Protein AF-A0A817U5Y3-F1 (afdb_monomer_lite)

Secondary structure (DSSP, 8-state):
-PPPB--SS-EEEEEEE--TTTEEEEEES-B-TTSPBSSPEEEE--TT-EEEE-TT-EEEEEE--SS---EEEEEESHHHHS-SS---------EE-----

pLDDT: mean 81.06, std 21.09, range [30.38, 96.75]

Structure (mmCIF, N/CA/C/O backbone):
data_AF-A0A817U5Y3-F1
#
_entry.id   AF-A0A817U5Y3-F1
#
loop_
_atom_site.group_PDB
_atom_site.id
_atom_site.type_symbol
_atom_site.label_atom_id
_atom_site.label_alt_id
_atom_site.label_comp_id
_atom_site.label_asym_id
_atom_site.label_entity_id
_atom_site.label_seq_id
_atom_site.pdbx_PDB_ins_code
_atom_site.Cartn_x
_atom_site.Cartn_y
_atom_site.Cartn_z
_atom_site.occupancy
_atom_site.B_iso_or_equiv
_atom_site.auth_seq_id
_atom_site.auth_comp_id
_atom_site.auth_asym_id
_atom_site.auth_atom_id
_atom_site.pdbx_PDB_model_num
ATOM 1 N N . MET A 1 1 ? 1.357 12.632 3.891 1.00 65.44 1 MET A N 1
ATOM 2 C CA . MET A 1 1 ? 0.832 11.561 3.019 1.00 65.44 1 MET A CA 1
ATOM 3 C C . MET A 1 1 ? 2.028 10.832 2.412 1.00 65.44 1 MET A C 1
ATOM 5 O O . MET A 1 1 ? 2.966 11.507 2.006 1.00 65.44 1 MET A O 1
ATOM 9 N N . GLN A 1 2 ? 2.053 9.495 2.380 1.00 78.81 2 GLN A N 1
ATOM 10 C CA . GLN A 1 2 ? 3.197 8.752 1.824 1.00 78.81 2 GLN A CA 1
ATOM 11 C C . GLN A 1 2 ? 3.299 8.980 0.306 1.00 78.81 2 GLN A C 1
ATOM 13 O O . GLN A 1 2 ? 2.321 8.784 -0.415 1.00 78.81 2 GLN A O 1
ATOM 18 N N . LYS A 1 3 ? 4.460 9.396 -0.207 1.00 88.06 3 LYS A N 1
ATOM 19 C CA . LYS A 1 3 ? 4.645 9.559 -1.659 1.00 88.06 3 LYS A CA 1
ATOM 20 C C . LYS A 1 3 ? 4.658 8.194 -2.369 1.00 88.06 3 LYS A C 1
ATOM 22 O O . LYS A 1 3 ? 5.080 7.215 -1.749 1.00 88.06 3 LYS A O 1
ATOM 27 N N . PRO A 1 4 ? 4.205 8.110 -3.635 1.00 92.81 4 PRO A N 1
ATOM 28 C CA . PRO A 1 4 ? 4.379 6.909 -4.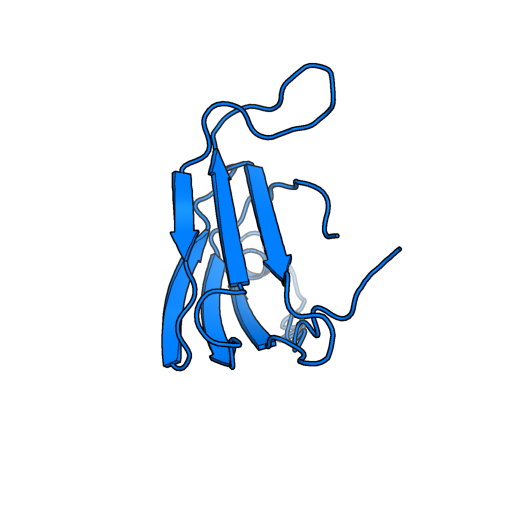442 1.00 92.81 4 PRO A CA 1
ATOM 29 C C . PRO A 1 4 ? 5.835 6.451 -4.478 1.00 92.81 4 PRO A C 1
ATOM 31 O O . PRO A 1 4 ? 6.749 7.258 -4.641 1.00 92.81 4 PRO A O 1
ATOM 34 N N . HIS A 1 5 ? 6.038 5.152 -4.301 1.00 92.12 5 HIS A N 1
ATOM 35 C CA . HIS A 1 5 ? 7.338 4.497 -4.376 1.00 92.12 5 HIS A CA 1
ATOM 36 C C . HIS A 1 5 ? 7.164 3.089 -4.949 1.00 92.12 5 HIS A C 1
ATOM 38 O O . HIS A 1 5 ? 6.043 2.600 -5.069 1.00 92.12 5 HIS A O 1
ATOM 44 N N . ARG A 1 6 ? 8.267 2.462 -5.348 1.00 90.31 6 ARG A N 1
ATOM 45 C CA . ARG A 1 6 ? 8.308 1.076 -5.816 1.00 90.31 6 ARG A CA 1
ATOM 46 C C . ARG A 1 6 ? 9.579 0.416 -5.310 1.00 90.31 6 ARG A C 1
ATOM 48 O O . ARG A 1 6 ? 10.552 1.101 -4.990 1.00 90.31 6 ARG A O 1
ATOM 55 N N . HIS A 1 7 ? 9.573 -0.903 -5.253 1.00 84.62 7 HIS A N 1
ATOM 56 C CA . HIS A 1 7 ? 10.722 -1.687 -4.830 1.00 84.62 7 HIS A CA 1
ATOM 57 C C . HIS A 1 7 ? 10.767 -3.020 -5.571 1.00 84.62 7 HIS A C 1
ATOM 59 O O . HIS A 1 7 ? 9.743 -3.548 -6.007 1.00 84.62 7 HIS A O 1
ATOM 65 N N . ASN A 1 8 ? 11.969 -3.588 -5.653 1.00 83.69 8 ASN A N 1
ATOM 66 C CA . ASN A 1 8 ? 12.246 -4.861 -6.323 1.00 83.69 8 ASN A CA 1
ATOM 67 C C . ASN A 1 8 ? 11.917 -6.075 -5.435 1.00 83.69 8 ASN A C 1
ATOM 69 O O . ASN A 1 8 ? 12.608 -7.087 -5.475 1.00 83.69 8 ASN A O 1
ATOM 73 N N . ALA A 1 9 ? 10.876 -5.946 -4.619 1.00 83.00 9 ALA A N 1
ATOM 74 C CA . ALA A 1 9 ? 10.373 -6.977 -3.730 1.00 83.00 9 ALA A CA 1
ATOM 75 C C . ALA A 1 9 ? 8.848 -7.006 -3.803 1.00 83.00 9 ALA A C 1
ATOM 77 O O . ALA A 1 9 ? 8.215 -5.954 -3.934 1.00 83.00 9 ALA A O 1
ATOM 78 N N . VAL A 1 10 ? 8.267 -8.195 -3.697 1.00 89.06 10 VAL A N 1
ATOM 79 C CA . VAL A 1 10 ? 6.830 -8.359 -3.469 1.00 89.06 10 VAL A CA 1
ATOM 80 C C . VAL A 1 10 ? 6.558 -8.123 -1.986 1.00 89.06 10 VAL A C 1
ATOM 82 O O . VAL A 1 10 ? 7.330 -8.561 -1.131 1.00 89.06 10 VAL A O 1
ATOM 85 N N . ALA A 1 11 ? 5.447 -7.458 -1.669 1.00 89.69 11 ALA A N 1
ATOM 86 C CA . ALA A 1 11 ? 4.966 -7.333 -0.296 1.00 89.69 11 ALA A CA 1
ATOM 87 C C . ALA A 1 11 ? 3.642 -8.075 -0.103 1.00 89.69 11 ALA A C 1
ATOM 89 O O . ALA A 1 11 ? 2.748 -7.980 -0.944 1.00 89.69 11 ALA A O 1
ATOM 90 N N . LEU A 1 12 ? 3.511 -8.784 1.017 1.00 91.12 12 LEU A N 1
ATOM 91 C CA . LEU A 1 12 ? 2.239 -9.178 1.612 1.00 91.12 12 LEU A CA 1
ATOM 92 C C . LEU A 1 12 ? 1.963 -8.238 2.785 1.00 91.12 12 LEU A C 1
ATOM 94 O O . LEU A 1 12 ? 2.663 -8.274 3.796 1.00 91.12 12 LEU A O 1
ATOM 98 N N . ASP A 1 13 ? 0.933 -7.421 2.652 1.00 91.50 13 ASP A N 1
ATOM 99 C CA . ASP A 1 13 ? 0.549 -6.407 3.620 1.00 91.50 13 ASP A CA 1
ATOM 100 C C . ASP A 1 13 ? -0.647 -6.901 4.439 1.00 91.50 13 ASP A C 1
ATOM 102 O O . ASP A 1 13 ? -1.748 -7.089 3.911 1.00 91.50 13 ASP A O 1
ATOM 106 N N . LEU A 1 14 ? -0.442 -7.120 5.740 1.00 93.81 14 LEU A N 1
ATOM 107 C CA . LEU A 1 14 ? -1.507 -7.496 6.672 1.00 93.81 14 LEU A CA 1
ATOM 108 C C . LEU A 1 14 ? -2.104 -6.241 7.308 1.00 93.81 14 LEU A C 1
ATOM 110 O O . LEU A 1 14 ? -1.402 -5.490 7.986 1.00 93.81 14 LEU A O 1
ATOM 114 N N . VAL A 1 15 ? -3.405 -6.017 7.131 1.00 94.94 15 VAL A N 1
ATOM 115 C CA . VAL A 1 15 ? -4.115 -4.872 7.710 1.00 94.94 15 VAL A CA 1
ATOM 116 C C . VAL A 1 15 ? -4.502 -5.191 9.146 1.00 94.94 15 VAL A C 1
ATOM 118 O O . VAL A 1 15 ? -5.558 -5.758 9.407 1.00 94.94 15 VAL A O 1
ATOM 121 N N . ILE A 1 16 ? -3.654 -4.799 10.094 1.00 95.06 16 ILE A N 1
ATOM 122 C CA . ILE A 1 16 ? -3.899 -5.010 11.526 1.00 95.06 16 ILE A CA 1
ATOM 123 C C . ILE A 1 16 ? -5.090 -4.170 11.991 1.00 95.06 16 ILE A C 1
ATOM 125 O O . ILE A 1 16 ? -5.961 -4.650 12.712 1.00 95.06 16 ILE A O 1
ATOM 129 N N . PHE A 1 17 ? -5.153 -2.911 11.560 1.00 94.88 17 PHE A N 1
ATOM 130 C CA . PHE A 1 17 ? -6.277 -2.033 11.860 1.00 94.88 17 PHE A CA 1
ATOM 131 C C . PHE A 1 17 ? -6.412 -0.932 10.811 1.00 94.88 17 PHE A C 1
ATOM 133 O O . PHE A 1 17 ? -5.433 -0.274 10.459 1.00 94.88 17 PHE A O 1
ATOM 140 N N . ALA A 1 18 ? -7.639 -0.696 10.354 1.00 94.75 18 ALA A N 1
ATOM 141 C CA . ALA A 1 18 ? -7.972 0.419 9.480 1.00 94.75 18 ALA A CA 1
ATOM 142 C C . ALA A 1 18 ? -9.315 1.048 9.891 1.00 94.75 18 ALA A C 1
ATOM 144 O O . ALA A 1 18 ? -10.331 0.343 9.939 1.00 94.75 18 ALA A O 1
ATOM 145 N N . PRO A 1 19 ? -9.366 2.371 10.127 1.00 94.19 19 PRO A N 1
ATOM 146 C CA . PRO A 1 19 ? -10.624 3.092 10.256 1.00 94.19 19 PRO A CA 1
ATOM 147 C C . PRO A 1 19 ? -11.520 2.863 9.031 1.00 94.19 19 PRO A C 1
ATOM 149 O O . PRO A 1 19 ? -11.095 2.959 7.874 1.00 94.19 19 PRO A O 1
ATOM 152 N N . LYS A 1 20 ? -12.787 2.523 9.287 1.00 94.31 20 LYS A N 1
ATOM 153 C CA . LYS A 1 20 ? -13.714 2.032 8.261 1.00 94.31 20 LYS A CA 1
ATOM 154 C C . LYS A 1 20 ? -13.888 3.047 7.128 1.00 94.31 20 LYS A C 1
ATOM 156 O O . LYS A 1 20 ? -14.410 4.138 7.343 1.00 94.31 20 LYS A O 1
ATOM 161 N N . GLY A 1 21 ? -13.513 2.645 5.912 1.00 94.25 21 GLY A N 1
ATOM 162 C CA . GLY A 1 21 ? -13.685 3.452 4.700 1.00 94.25 21 GLY A CA 1
ATOM 163 C C . GLY A 1 21 ? -12.750 4.660 4.594 1.00 94.25 21 GLY A C 1
ATOM 164 O O . GLY A 1 21 ? -13.035 5.564 3.815 1.00 94.25 21 GLY A O 1
ATOM 165 N N . LYS A 1 22 ? -11.670 4.707 5.384 1.00 94.50 22 LYS A N 1
ATOM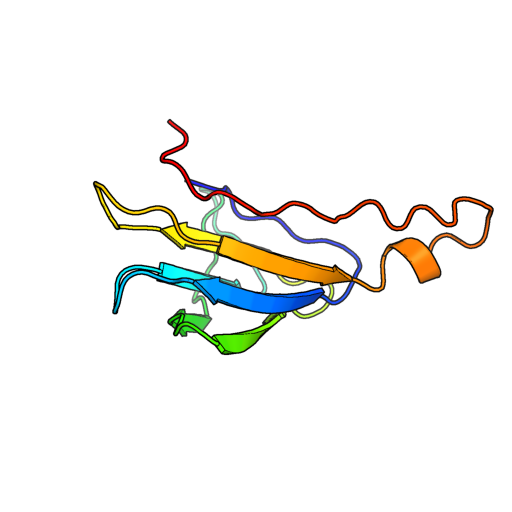 166 C CA . LYS A 1 22 ? -10.721 5.834 5.415 1.00 94.50 22 LYS A CA 1
ATOM 167 C C . LYS A 1 22 ? -9.325 5.489 4.917 1.00 94.50 22 LYS A C 1
ATOM 169 O O . LYS A 1 22 ? -8.536 6.399 4.674 1.00 94.50 22 LYS A O 1
ATOM 174 N N . CYS A 1 23 ? -9.007 4.205 4.783 1.00 95.12 23 CYS A N 1
ATOM 175 C CA . CYS A 1 23 ? -7.674 3.769 4.396 1.00 95.12 23 CYS A CA 1
ATOM 176 C C . CYS A 1 23 ? -7.710 2.949 3.121 1.00 95.12 23 CYS A C 1
ATOM 178 O O . CYS A 1 23 ? -8.616 2.140 2.916 1.00 95.12 23 CYS A O 1
ATOM 180 N N . TYR A 1 24 ? -6.720 3.173 2.268 1.00 95.88 24 TYR A N 1
ATOM 181 C CA . TYR A 1 24 ? -6.590 2.474 1.001 1.00 95.88 24 TYR A CA 1
ATOM 182 C C . TYR A 1 24 ? -5.151 2.511 0.499 1.00 95.88 24 TYR A C 1
ATOM 184 O O . TYR A 1 24 ? -4.318 3.300 0.953 1.00 95.88 24 TYR A O 1
ATOM 192 N N . THR A 1 25 ? -4.862 1.650 -0.468 1.00 95.50 25 THR A N 1
ATOM 193 C CA . THR A 1 25 ? -3.629 1.674 -1.255 1.00 95.50 25 THR A CA 1
ATOM 194 C C . THR A 1 25 ? -3.964 1.929 -2.713 1.00 95.50 25 THR A C 1
ATOM 196 O O . THR A 1 25 ? -4.912 1.359 -3.249 1.00 95.50 25 THR A O 1
ATOM 199 N N . LEU A 1 26 ? -3.198 2.815 -3.341 1.00 95.94 26 LEU A N 1
ATOM 200 C CA . LEU A 1 26 ? -3.212 3.015 -4.786 1.00 95.94 26 LEU A CA 1
ATOM 201 C C . LEU A 1 26 ? -2.007 2.298 -5.373 1.00 95.94 26 LEU A C 1
ATOM 203 O O . LEU A 1 26 ? -0.910 2.479 -4.845 1.00 95.94 26 LEU A O 1
ATOM 207 N N . ILE A 1 27 ? -2.214 1.527 -6.437 1.00 95.94 27 ILE A N 1
ATOM 208 C CA . ILE A 1 27 ? -1.160 0.799 -7.148 1.00 95.94 27 ILE A CA 1
ATOM 209 C C . ILE A 1 27 ? -1.300 1.055 -8.653 1.00 95.94 27 ILE A C 1
ATOM 211 O O . ILE A 1 27 ? -2.415 1.051 -9.172 1.00 95.94 27 ILE A O 1
ATOM 215 N N . GLY A 1 28 ? -0.193 1.262 -9.361 1.00 96.19 28 GLY A N 1
ATOM 216 C CA . GLY A 1 28 ? -0.177 1.405 -10.817 1.00 96.19 28 GLY A CA 1
ATOM 217 C C . GLY A 1 28 ? 1.213 1.211 -11.417 1.00 96.19 28 GLY A C 1
ATOM 218 O O . GLY A 1 28 ? 2.195 1.020 -10.699 1.00 96.19 28 GLY A O 1
ATOM 219 N N . GLU A 1 29 ? 1.275 1.235 -12.745 1.00 95.69 29 GLU A N 1
ATOM 220 C CA . GLU A 1 29 ? 2.497 0.952 -13.512 1.00 95.69 29 GLU A CA 1
ATOM 221 C C . GLU A 1 29 ? 3.369 2.197 -13.712 1.00 95.69 29 GLU A C 1
ATOM 223 O O . GLU A 1 29 ? 4.593 2.110 -13.641 1.00 95.69 29 GLU A O 1
ATOM 228 N N . ASP A 1 30 ? 2.749 3.372 -13.852 1.00 96.19 30 ASP A N 1
ATOM 229 C CA . ASP A 1 30 ? 3.429 4.614 -14.223 1.00 96.19 30 ASP A CA 1
ATOM 230 C C . ASP A 1 30 ? 3.056 5.794 -13.319 1.00 96.19 30 ASP A C 1
ATOM 232 O O . ASP A 1 30 ? 1.996 5.820 -12.685 1.00 96.19 30 ASP A O 1
ATOM 236 N N . LEU A 1 31 ? 3.929 6.806 -13.299 1.00 96.50 31 LEU A N 1
ATOM 237 C CA . LEU A 1 31 ? 3.648 8.118 -12.716 1.00 96.50 31 LEU A CA 1
ATOM 238 C C . LEU A 1 31 ? 3.436 9.162 -13.820 1.00 96.50 31 LEU A C 1
ATOM 240 O O . LEU A 1 31 ? 3.973 9.041 -14.920 1.00 96.50 31 LEU A O 1
ATOM 244 N N . ASP A 1 32 ? 2.649 10.195 -13.541 1.00 95.75 32 ASP A N 1
ATOM 245 C CA . ASP A 1 32 ? 2.556 11.393 -14.376 1.00 95.75 32 ASP A CA 1
ATOM 246 C C . ASP A 1 32 ? 3.721 12.368 -14.122 1.00 95.75 32 ASP A C 1
ATOM 248 O O . ASP A 1 32 ? 4.606 12.130 -13.296 1.00 95.75 32 ASP A O 1
ATOM 252 N N . GLU A 1 33 ? 3.713 13.496 -14.834 1.00 96.12 33 GLU A N 1
ATOM 253 C CA . GLU A 1 33 ? 4.715 14.564 -14.697 1.00 96.12 33 GLU A CA 1
ATOM 254 C C . GLU A 1 33 ? 4.789 15.179 -13.287 1.00 96.12 33 GLU A C 1
ATOM 256 O O . GLU A 1 33 ? 5.802 15.777 -12.925 1.00 96.12 33 GLU A O 1
ATOM 261 N N . ASN A 1 34 ? 3.748 14.994 -12.471 1.00 94.19 34 ASN A N 1
ATOM 262 C CA . ASN A 1 34 ? 3.654 15.489 -11.101 1.00 94.19 34 ASN A CA 1
ATOM 263 C C . ASN A 1 34 ? 4.017 14.417 -10.057 1.00 94.19 34 ASN A C 1
ATOM 265 O O . ASN A 1 34 ? 3.971 14.685 -8.853 1.00 94.19 34 ASN A O 1
ATOM 269 N N . GLY A 1 35 ? 4.386 13.206 -10.487 1.00 92.62 35 GLY A N 1
ATOM 270 C CA . GLY A 1 35 ? 4.705 12.088 -9.601 1.00 92.62 35 GLY A CA 1
ATOM 271 C C . GLY A 1 35 ? 3.475 11.404 -8.994 1.00 92.62 35 GLY A C 1
ATOM 272 O O . GLY A 1 35 ? 3.585 10.782 -7.934 1.00 92.62 35 GLY A O 1
ATOM 273 N N . ILE A 1 36 ? 2.304 11.529 -9.624 1.00 94.56 36 ILE A N 1
ATOM 274 C CA . ILE A 1 36 ? 1.055 10.867 -9.229 1.00 94.56 36 ILE A CA 1
ATOM 275 C C . ILE A 1 36 ? 0.890 9.583 -10.045 1.00 94.56 36 ILE A C 1
ATOM 277 O O . ILE A 1 36 ? 1.166 9.563 -11.238 1.00 94.56 36 ILE A O 1
ATOM 281 N N . ILE A 1 37 ? 0.427 8.504 -9.408 1.00 96.56 37 ILE A N 1
ATOM 282 C CA . ILE A 1 37 ? 0.190 7.222 -10.086 1.00 96.56 37 ILE A CA 1
ATOM 283 C C . ILE A 1 37 ? -0.901 7.398 -11.149 1.00 96.56 37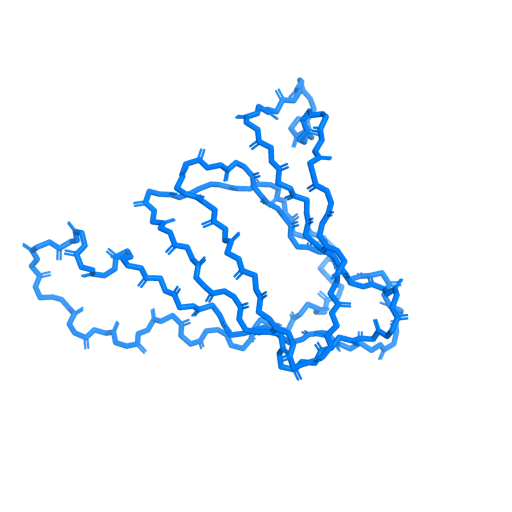 ILE A C 1
ATOM 285 O O . ILE A 1 37 ? -2.011 7.824 -10.824 1.00 96.56 37 ILE A O 1
ATOM 289 N N . GLN A 1 38 ? -0.596 7.053 -12.401 1.00 96.75 38 GLN A N 1
ATOM 290 C CA . GLN A 1 38 ? -1.551 7.111 -13.507 1.00 96.75 38 GLN A CA 1
ATOM 291 C C . GLN A 1 38 ? -2.537 5.943 -13.433 1.00 96.75 38 GLN A C 1
ATOM 293 O O . GLN A 1 38 ? -2.134 4.800 -13.234 1.00 96.75 38 GLN A O 1
ATOM 298 N N . SER A 1 39 ? -3.830 6.236 -13.614 1.00 95.56 39 SER A N 1
ATOM 299 C CA . SER A 1 39 ? -4.925 5.247 -13.638 1.00 95.56 39 SER A CA 1
ATOM 300 C C . SER A 1 39 ? -4.810 4.155 -12.553 1.00 95.56 39 SER A C 1
ATOM 302 O O . SER A 1 39 ? -4.811 2.966 -12.878 1.00 95.56 39 SER A O 1
ATOM 304 N N . PRO A 1 40 ? -4.678 4.526 -11.264 1.00 96.31 40 PRO A N 1
ATOM 305 C CA . PRO A 1 40 ? -4.342 3.567 -10.225 1.00 96.31 40 PRO A CA 1
ATOM 306 C C . PRO A 1 40 ? -5.498 2.606 -9.945 1.00 96.31 40 PRO A C 1
ATOM 308 O O . PRO A 1 40 ? -6.665 3.002 -9.877 1.00 96.31 40 PRO A O 1
ATOM 311 N N . ILE A 1 41 ? -5.155 1.355 -9.653 1.00 95.62 41 ILE A N 1
ATOM 312 C CA . ILE A 1 41 ? -6.058 0.418 -8.992 1.00 95.62 41 ILE A CA 1
ATOM 313 C C . ILE A 1 41 ? -6.099 0.783 -7.508 1.00 95.62 41 ILE A C 1
ATOM 315 O O . ILE A 1 41 ? -5.062 0.916 -6.851 1.00 95.62 41 ILE A O 1
ATOM 319 N N . ARG A 1 42 ? -7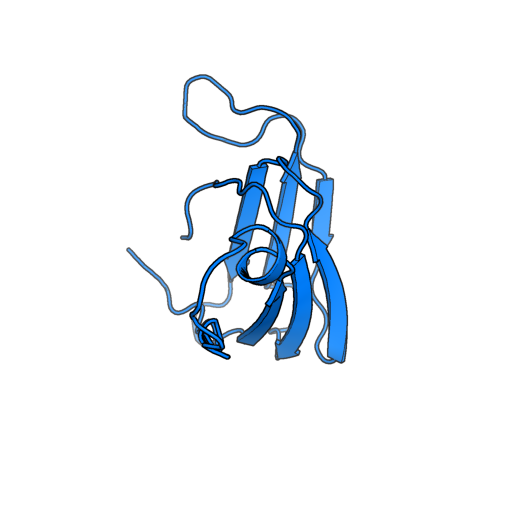.311 0.955 -6.977 1.00 95.38 42 ARG A N 1
ATOM 320 C CA . ARG A 1 42 ? -7.552 1.273 -5.568 1.00 95.38 42 ARG A CA 1
ATOM 321 C C . ARG A 1 42 ? -7.939 0.019 -4.792 1.00 95.38 42 ARG A C 1
ATOM 323 O O . ARG A 1 42 ? -8.893 -0.664 -5.150 1.00 95.38 42 ARG A O 1
ATOM 330 N N . PHE A 1 43 ? -7.245 -0.212 -3.684 1.00 94.75 43 PHE A N 1
ATOM 331 C CA . PHE A 1 43 ? -7.530 -1.275 -2.727 1.00 94.75 43 PHE A CA 1
ATOM 332 C C . PHE A 1 43 ? -7.936 -0.665 -1.393 1.00 94.75 43 PHE A C 1
ATOM 334 O O . PHE A 1 43 ? -7.088 -0.178 -0.643 1.00 94.75 43 PHE A O 1
ATOM 341 N N . ASP A 1 44 ? -9.235 -0.669 -1.105 1.00 96.12 44 ASP A N 1
ATOM 342 C CA . ASP A 1 44 ? -9.751 -0.211 0.182 1.00 96.12 44 ASP A CA 1
ATOM 343 C C . ASP A 1 44 ? -9.414 -1.208 1.289 1.00 96.12 44 ASP A C 1
ATOM 345 O O . ASP A 1 44 ? -9.569 -2.423 1.147 1.00 96.12 44 ASP A O 1
ATOM 349 N N . TRP A 1 45 ? -8.949 -0.679 2.415 1.00 95.38 45 TRP A N 1
ATOM 350 C CA . TRP A 1 45 ? -8.546 -1.488 3.550 1.00 95.38 45 TRP A CA 1
ATOM 351 C C . TRP A 1 45 ? -9.740 -1.868 4.417 1.00 95.38 45 TRP A C 1
ATOM 353 O O . TRP A 1 45 ? -10.681 -1.098 4.631 1.00 95.38 45 TRP A O 1
ATOM 363 N N . LYS A 1 46 ? -9.640 -3.059 4.997 1.00 96.25 46 LYS A N 1
ATOM 364 C CA . LYS A 1 46 ? -10.491 -3.538 6.079 1.00 96.25 46 LYS A CA 1
ATOM 365 C C . LYS A 1 46 ? -9.578 -4.156 7.130 1.00 96.25 46 LYS A C 1
ATOM 367 O O . LYS A 1 46 ? -8.657 -4.876 6.758 1.00 96.25 46 LYS A O 1
ATOM 372 N N . SER A 1 47 ? -9.831 -3.893 8.411 1.00 96.38 47 SER A N 1
ATOM 373 C CA . SER A 1 47 ? -9.129 -4.601 9.486 1.00 96.38 47 SER A CA 1
ATOM 374 C C . SER A 1 47 ? -9.222 -6.114 9.282 1.00 96.38 47 SER A C 1
ATOM 376 O O . SER A 1 47 ? -10.248 -6.620 8.812 1.00 96.38 47 SER A O 1
ATOM 378 N N . ASP A 1 48 ? -8.132 -6.801 9.604 1.00 95.62 48 ASP A N 1
ATOM 379 C CA . ASP A 1 48 ? -7.928 -8.242 9.444 1.00 95.62 48 ASP A CA 1
ATOM 380 C C . ASP A 1 48 ? -7.902 -8.733 7.983 1.00 95.62 48 ASP A C 1
ATOM 382 O O . ASP A 1 48 ? -7.950 -9.937 7.726 1.00 95.62 48 ASP A O 1
ATOM 386 N N . ALA A 1 49 ? -7.829 -7.825 7.004 1.00 95.38 49 ALA A N 1
ATOM 387 C CA . ALA A 1 49 ? -7.602 -8.181 5.606 1.00 95.38 49 ALA A CA 1
ATOM 388 C C . ALA A 1 49 ? -6.105 -8.301 5.287 1.00 95.38 49 ALA A C 1
ATOM 390 O O . ALA A 1 49 ? -5.241 -7.862 6.045 1.00 95.38 49 ALA A O 1
ATOM 391 N N . ALA A 1 50 ? -5.809 -8.855 4.117 1.00 93.94 50 ALA A N 1
ATOM 392 C CA . ALA A 1 50 ? -4.478 -8.838 3.536 1.00 93.94 50 ALA A CA 1
ATOM 393 C C . ALA A 1 50 ? -4.562 -8.418 2.069 1.00 93.94 50 ALA A C 1
ATOM 395 O O . ALA A 1 50 ? -5.544 -8.724 1.386 1.00 93.94 50 ALA A O 1
ATOM 396 N N . PHE A 1 51 ? -3.532 -7.738 1.585 1.00 92.75 51 PHE A N 1
ATOM 397 C CA . PHE A 1 51 ? -3.344 -7.463 0.165 1.00 92.75 51 PHE A CA 1
ATOM 398 C C . PHE A 1 51 ? -1.878 -7.650 -0.205 1.00 92.75 51 PHE A C 1
ATOM 400 O O . PHE A 1 51 ? -1.016 -7.769 0.662 1.00 92.75 51 PHE A O 1
ATOM 407 N N . THR A 1 52 ? -1.600 -7.718 -1.500 1.00 92.44 52 THR A N 1
ATOM 408 C CA . THR A 1 52 ? -0.230 -7.806 -1.996 1.00 92.44 52 THR A CA 1
ATOM 409 C C . THR A 1 52 ? 0.117 -6.564 -2.781 1.00 92.44 52 THR A C 1
ATOM 411 O O . THR A 1 52 ? -0.673 -6.131 -3.623 1.00 92.44 52 THR A O 1
ATOM 414 N N . THR A 1 53 ? 1.322 -6.061 -2.571 1.00 90.75 53 THR A N 1
ATOM 415 C CA . THR A 1 53 ? 1.929 -5.057 -3.434 1.00 90.75 53 THR A CA 1
ATOM 416 C C . THR A 1 53 ? 2.843 -5.778 -4.429 1.00 90.75 53 THR A C 1
ATOM 418 O O . THR A 1 53 ? 3.835 -6.383 -4.003 1.00 90.75 53 THR A O 1
ATOM 421 N N . PRO A 1 54 ? 2.505 -5.794 -5.734 1.00 90.12 54 PRO A N 1
ATOM 422 C CA . PRO A 1 54 ? 3.289 -6.520 -6.725 1.00 90.12 54 PRO A CA 1
ATOM 423 C C . PRO A 1 54 ? 4.684 -5.923 -6.930 1.00 90.12 54 PRO A C 1
ATOM 425 O O . PRO A 1 54 ? 4.932 -4.749 -6.652 1.00 90.12 54 PRO A O 1
ATOM 428 N N . LEU A 1 55 ? 5.580 -6.756 -7.461 1.00 89.12 55 LEU A N 1
ATOM 429 C CA . LEU A 1 55 ? 6.946 -6.380 -7.805 1.00 89.12 55 LEU A CA 1
ATOM 430 C C . LEU A 1 55 ? 6.971 -5.188 -8.775 1.00 89.12 55 LEU A C 1
ATOM 432 O O . LEU A 1 55 ? 6.232 -5.185 -9.756 1.00 89.12 55 LEU A O 1
ATOM 436 N N . ASP A 1 56 ? 7.856 -4.223 -8.514 1.00 89.56 56 ASP A N 1
ATOM 437 C CA . ASP A 1 56 ? 8.148 -3.068 -9.383 1.00 89.56 56 ASP A CA 1
ATOM 438 C C . ASP A 1 56 ? 6.940 -2.174 -9.737 1.00 89.56 56 ASP A C 1
ATOM 440 O O . ASP A 1 56 ? 7.014 -1.329 -10.625 1.00 89.56 56 ASP A O 1
ATOM 444 N N . MET A 1 57 ? 5.831 -2.287 -9.002 1.00 94.12 57 MET A N 1
ATOM 445 C CA . MET A 1 57 ? 4.681 -1.400 -9.170 1.00 94.12 57 MET A CA 1
ATOM 446 C C . MET A 1 57 ? 4.758 -0.189 -8.241 1.00 94.12 57 MET A C 1
ATOM 448 O O . MET A 1 57 ? 5.070 -0.304 -7.048 1.00 94.12 57 MET A O 1
ATOM 452 N N . TRP A 1 58 ? 4.421 0.986 -8.776 1.00 96.06 58 TRP A N 1
ATOM 453 C CA . TRP A 1 58 ? 4.262 2.187 -7.965 1.00 96.06 58 TRP A CA 1
ATOM 454 C C . TRP A 1 58 ? 3.078 2.019 -7.038 1.00 96.06 58 TRP A C 1
ATOM 456 O O . TRP A 1 58 ? 1.974 1.698 -7.475 1.00 96.06 58 TRP A O 1
ATOM 466 N N . HIS A 1 59 ? 3.289 2.294 -5.760 1.00 95.06 59 HIS A N 1
ATOM 467 C CA . HIS A 1 59 ? 2.236 2.217 -4.772 1.00 95.06 59 HIS A CA 1
ATOM 468 C C . HIS A 1 59 ? 2.375 3.287 -3.699 1.00 95.06 59 HIS A C 1
ATOM 470 O O . HIS A 1 59 ? 3.447 3.842 -3.435 1.00 95.06 59 HIS A O 1
ATOM 476 N N . SER A 1 60 ? 1.242 3.607 -3.083 1.00 93.62 60 SER A N 1
ATOM 477 C CA . SER A 1 60 ? 1.199 4.497 -1.932 1.00 93.62 60 SER A CA 1
ATOM 478 C C . SER A 1 60 ? 0.017 4.183 -1.026 1.00 93.62 60 SER A C 1
ATOM 480 O O . SER A 1 60 ? -1.094 3.936 -1.501 1.00 93.62 60 SER A O 1
ATOM 482 N N . HIS A 1 61 ? 0.251 4.238 0.281 1.00 93.19 61 HIS A N 1
ATOM 483 C CA . HIS A 1 61 ? -0.771 4.026 1.296 1.00 93.19 61 HIS A CA 1
ATOM 484 C C . HIS A 1 61 ? -1.366 5.363 1.744 1.00 93.19 61 HIS A C 1
ATOM 486 O O . HIS A 1 61 ? -0.708 6.416 1.755 1.00 93.19 61 HIS A O 1
ATOM 492 N N . ARG A 1 62 ? -2.653 5.340 2.079 1.00 92.31 62 ARG A N 1
ATOM 493 C CA . ARG A 1 62 ? -3.446 6.519 2.420 1.00 92.31 62 ARG A CA 1
ATOM 494 C C . ARG A 1 62 ? -4.240 6.250 3.687 1.00 92.31 62 ARG A C 1
ATOM 496 O O . ARG A 1 62 ? -4.878 5.209 3.803 1.00 92.31 62 ARG A O 1
ATOM 503 N N . ASN A 1 63 ? -4.204 7.210 4.606 1.00 93.19 63 ASN A N 1
ATOM 504 C CA . ASN A 1 63 ? -5.103 7.300 5.747 1.00 93.19 63 ASN A CA 1
ATOM 505 C C . ASN A 1 63 ? -5.741 8.692 5.714 1.00 93.19 63 ASN A C 1
ATOM 507 O O . ASN A 1 63 ? -5.043 9.690 5.876 1.00 93.19 63 ASN A O 1
ATOM 511 N N . GLU A 1 64 ? -7.041 8.740 5.440 1.00 93.75 64 GLU A N 1
ATOM 512 C CA . GLU A 1 64 ? -7.857 9.959 5.425 1.00 93.75 64 GLU A CA 1
ATOM 513 C C . GLU A 1 64 ? -8.649 10.140 6.731 1.00 93.75 64 GLU A C 1
ATOM 515 O O . GLU A 1 64 ? -9.578 10.949 6.792 1.00 93.75 64 GLU A O 1
ATOM 520 N N . SER A 1 65 ? -8.351 9.356 7.774 1.00 90.50 65 SER A N 1
ATOM 521 C CA . SER A 1 65 ? -8.874 9.625 9.111 1.00 90.50 65 SER A CA 1
ATOM 522 C C . SER A 1 65 ? -8.137 10.807 9.740 1.00 90.50 65 SER A C 1
ATOM 524 O O . SER A 1 65 ? -6.921 10.930 9.619 1.00 90.50 65 SER A O 1
ATOM 526 N N . GLU A 1 66 ? -8.883 11.673 10.425 1.00 88.19 66 GLU A N 1
ATOM 527 C CA . GLU A 1 66 ? -8.329 12.840 11.122 1.00 88.19 66 GLU A CA 1
ATOM 528 C C . GLU A 1 66 ? -7.759 12.475 12.498 1.00 88.19 66 GLU A C 1
ATOM 530 O O . GLU A 1 66 ? -6.764 13.053 12.928 1.00 88.19 66 GLU A O 1
ATOM 535 N N . ASN A 1 67 ? -8.392 11.517 13.184 1.00 88.88 67 ASN A N 1
ATOM 536 C CA . ASN A 1 67 ? -8.129 11.228 14.597 1.00 88.88 67 ASN A CA 1
ATOM 537 C C . ASN A 1 67 ? -7.662 9.795 14.857 1.00 88.88 67 ASN A C 1
ATOM 539 O O . ASN A 1 67 ? -7.227 9.499 15.969 1.00 88.88 67 ASN A O 1
ATOM 543 N N . ASP A 1 68 ? -7.753 8.915 13.859 1.00 90.25 68 ASP A N 1
ATOM 544 C CA . ASP A 1 68 ? -7.440 7.501 14.028 1.00 90.25 68 ASP A CA 1
ATOM 545 C C . ASP A 1 68 ? -6.245 7.091 13.173 1.00 90.25 68 ASP A C 1
ATOM 547 O O . ASP A 1 68 ? -6.189 7.339 11.964 1.00 90.25 68 ASP A O 1
ATOM 551 N N . ASP A 1 69 ? -5.319 6.379 13.801 1.00 90.94 69 ASP A N 1
ATOM 552 C CA . ASP A 1 69 ? -4.193 5.772 13.110 1.00 90.94 69 ASP A CA 1
ATOM 553 C C . ASP A 1 69 ? -4.629 4.489 12.392 1.00 90.94 69 ASP A C 1
ATOM 555 O O . ASP A 1 69 ? -5.530 3.775 12.834 1.00 90.94 69 ASP A O 1
ATOM 559 N N . ALA A 1 70 ? -3.942 4.167 11.300 1.00 90.75 70 ALA A N 1
ATOM 560 C CA . ALA A 1 70 ? -4.029 2.871 10.640 1.00 90.75 70 ALA A CA 1
ATOM 561 C C . ALA A 1 70 ? -2.712 2.116 10.816 1.00 90.75 70 ALA A C 1
ATOM 563 O O . ALA A 1 70 ? -1.651 2.739 10.906 1.00 90.75 70 ALA A O 1
ATOM 564 N N . TRP A 1 71 ? -2.796 0.788 10.843 1.00 90.81 71 TRP A N 1
ATOM 565 C CA . TRP A 1 71 ? -1.671 -0.099 11.107 1.00 90.81 71 TRP A CA 1
ATOM 566 C C . TRP A 1 71 ? -1.654 -1.250 10.106 1.00 90.81 71 TRP A C 1
ATOM 568 O O . TRP A 1 71 ? -2.615 -2.020 10.016 1.00 90.81 71 TRP A O 1
ATOM 578 N N . ILE A 1 72 ? -0.535 -1.389 9.398 1.00 90.12 72 ILE A N 1
ATOM 579 C CA . ILE A 1 72 ? -0.239 -2.542 8.544 1.00 90.12 72 ILE A CA 1
ATOM 580 C C . ILE A 1 72 ? 1.072 -3.196 8.974 1.00 90.12 72 ILE A C 1
ATOM 582 O O . ILE A 1 72 ? 1.964 -2.523 9.497 1.00 90.12 72 ILE A O 1
ATOM 586 N N . LEU A 1 73 ? 1.171 -4.504 8.750 1.00 89.62 73 LEU A N 1
ATOM 587 C CA . LEU A 1 73 ? 2.397 -5.280 8.882 1.00 89.62 73 LEU A CA 1
ATOM 588 C C . LEU A 1 73 ? 2.816 -5.776 7.487 1.00 89.62 73 LEU A C 1
ATOM 590 O O . LEU A 1 73 ? 2.228 -6.748 7.003 1.00 89.62 73 LEU A O 1
ATOM 594 N N . PRO A 1 74 ? 3.794 -5.120 6.841 1.00 87.94 74 PRO A N 1
ATOM 595 C CA . PRO A 1 74 ? 4.343 -5.581 5.574 1.00 87.94 74 PRO A CA 1
ATOM 596 C C . PRO A 1 74 ? 5.312 -6.750 5.797 1.00 87.94 74 PRO A C 1
ATOM 598 O O . PRO A 1 74 ? 6.172 -6.712 6.677 1.00 87.94 74 PRO A O 1
ATOM 601 N N . ILE A 1 75 ? 5.203 -7.783 4.966 1.00 87.25 75 ILE A N 1
ATOM 602 C CA . ILE A 1 75 ? 6.153 -8.897 4.880 1.00 87.25 75 ILE A CA 1
ATOM 603 C C . ILE A 1 75 ? 6.680 -8.939 3.447 1.00 87.25 75 ILE A C 1
ATOM 605 O O . ILE A 1 75 ? 5.892 -9.046 2.510 1.00 87.25 75 ILE A O 1
ATOM 609 N N . GLN A 1 76 ? 7.999 -8.851 3.269 1.00 84.06 76 GLN A N 1
ATOM 610 C CA . GLN A 1 76 ? 8.630 -8.716 1.951 1.00 84.06 76 GLN A CA 1
ATOM 611 C C . GLN A 1 76 ? 9.744 -9.740 1.730 1.00 84.06 76 GLN A C 1
ATOM 613 O O . GLN A 1 76 ? 10.452 -10.121 2.662 1.00 84.06 76 GLN A O 1
ATOM 618 N N . ASP A 1 77 ? 9.946 -10.131 0.473 1.00 82.56 77 ASP A N 1
ATOM 619 C CA . ASP A 1 77 ? 11.038 -11.010 0.033 1.00 82.56 77 ASP A CA 1
ATOM 620 C C . ASP A 1 77 ? 12.345 -10.258 -0.278 1.00 82.56 77 ASP A C 1
ATOM 622 O O . ASP A 1 77 ? 13.346 -10.875 -0.647 1.00 82.56 77 ASP A O 1
ATOM 626 N N . ALA A 1 78 ? 12.382 -8.941 -0.047 1.00 74.56 78 ALA A N 1
ATOM 627 C CA . ALA A 1 78 ? 13.560 -8.093 -0.245 1.00 74.56 78 ALA A CA 1
ATOM 628 C C . ALA A 1 78 ? 14.824 -8.681 0.412 1.00 74.56 78 ALA A C 1
ATOM 630 O O . ALA A 1 78 ? 15.896 -8.697 -0.194 1.00 74.56 78 ALA A O 1
ATOM 631 N N . GLY A 1 79 ? 14.686 -9.230 1.624 1.00 65.00 79 GLY A N 1
ATOM 632 C CA . GLY A 1 79 ? 15.790 -9.847 2.364 1.00 65.00 79 GLY A CA 1
ATOM 633 C C . GLY A 1 79 ? 16.295 -11.176 1.784 1.00 65.00 79 GLY A C 1
ATOM 634 O O . GLY A 1 79 ? 17.417 -11.565 2.083 1.00 65.00 79 GLY A O 1
ATOM 635 N N . LEU A 1 80 ? 15.511 -11.862 0.942 1.00 66.00 80 LEU A N 1
ATOM 636 C CA . LEU A 1 80 ? 15.937 -13.083 0.240 1.00 66.00 80 LEU A CA 1
ATOM 637 C C . LEU A 1 80 ? 16.733 -12.769 -1.033 1.00 66.00 80 LEU A C 1
ATOM 639 O O . LEU A 1 80 ? 17.617 -13.534 -1.414 1.00 66.00 80 LEU A O 1
ATOM 643 N N . SER A 1 81 ? 16.424 -11.642 -1.682 1.00 59.25 81 SER A N 1
ATOM 644 C CA . SER A 1 81 ? 17.080 -11.193 -2.919 1.00 59.25 81 SER A CA 1
ATOM 645 C C . SER A 1 81 ? 18.519 -10.694 -2.704 1.00 59.25 81 SER A C 1
ATOM 647 O O . SER A 1 81 ? 19.341 -10.726 -3.620 1.00 59.25 81 SER A O 1
ATOM 649 N N . LEU A 1 82 ? 18.848 -10.287 -1.474 1.00 56.22 82 LEU A N 1
ATOM 650 C CA . LEU A 1 82 ? 20.186 -9.889 -1.045 1.00 56.22 82 LEU A CA 1
ATOM 651 C C . LEU A 1 82 ? 20.929 -11.125 -0.522 1.00 56.22 82 LEU A C 1
ATOM 653 O O . LEU A 1 82 ? 20.902 -11.440 0.666 1.00 56.22 82 LEU A O 1
ATOM 657 N N . HIS A 1 83 ? 21.573 -11.856 -1.428 1.00 51.44 83 HIS A N 1
ATOM 658 C CA . HIS A 1 83 ? 22.374 -13.041 -1.121 1.00 51.44 83 HIS A CA 1
ATOM 659 C C . HIS A 1 83 ? 23.680 -12.665 -0.390 1.00 51.44 83 HIS A C 1
ATOM 661 O O . HIS A 1 83 ? 24.743 -12.817 -0.964 1.00 51.44 83 HIS A O 1
ATOM 667 N N . GLU A 1 84 ? 23.622 -12.117 0.830 1.00 44.09 84 GLU A N 1
ATOM 668 C CA . GLU A 1 84 ? 24.706 -12.137 1.829 1.00 44.09 84 GLU A CA 1
ATOM 669 C C .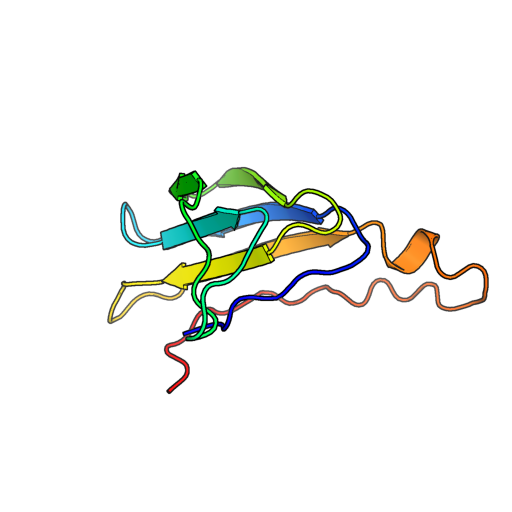 GLU A 1 84 ? 24.251 -11.507 3.160 1.00 44.09 84 GLU A C 1
ATOM 671 O O . GLU A 1 84 ? 23.763 -10.382 3.213 1.00 44.09 84 GLU A O 1
ATOM 676 N N . LEU A 1 85 ? 24.398 -12.287 4.237 1.00 45.47 85 LEU A N 1
ATOM 677 C CA . LEU A 1 85 ? 24.219 -11.961 5.657 1.00 45.47 85 LEU A CA 1
ATOM 678 C C . LEU A 1 85 ? 23.672 -10.560 6.011 1.00 45.47 85 LEU A C 1
ATOM 680 O O . LEU A 1 85 ? 24.394 -9.646 6.406 1.00 45.47 85 LEU A O 1
ATOM 684 N N . LYS A 1 86 ? 22.348 -10.496 6.119 1.00 38.00 86 LYS A N 1
ATOM 685 C CA . LYS A 1 86 ? 21.695 -10.038 7.346 1.00 38.00 86 LYS A CA 1
ATOM 686 C C . LYS A 1 86 ? 20.355 -10.747 7.449 1.00 38.00 86 LYS A C 1
ATOM 688 O O . LYS A 1 86 ? 19.375 -10.366 6.825 1.00 38.00 86 LYS A O 1
ATOM 693 N N . PHE A 1 87 ? 20.332 -11.782 8.284 1.00 36.28 87 PHE A N 1
ATOM 694 C CA . PHE A 1 87 ? 19.130 -12.314 8.925 1.00 36.28 87 PHE A CA 1
ATOM 695 C C . PHE A 1 87 ? 18.560 -11.228 9.859 1.00 36.28 87 PHE A C 1
ATOM 697 O O . PHE A 1 87 ? 18.475 -11.389 11.071 1.00 36.28 87 PHE A O 1
ATOM 704 N N . LEU A 1 88 ? 18.255 -10.059 9.302 1.00 35.50 88 LEU A N 1
ATOM 705 C CA . LEU A 1 88 ? 17.478 -9.045 9.963 1.00 35.50 88 LEU A CA 1
ATOM 706 C C . LEU A 1 88 ? 16.060 -9.268 9.485 1.00 35.50 88 LEU A C 1
ATOM 708 O O . LEU A 1 88 ? 15.645 -8.868 8.403 1.00 35.50 88 LEU A O 1
ATOM 712 N N . PHE A 1 89 ? 15.324 -9.905 10.377 1.00 35.97 89 PHE A N 1
ATOM 713 C CA . PHE A 1 89 ? 13.908 -9.701 10.621 1.00 35.97 89 PHE A CA 1
ATOM 714 C C . PHE A 1 89 ? 13.627 -8.197 10.914 1.00 35.97 89 PHE A C 1
ATOM 716 O O . PHE A 1 89 ? 12.963 -7.858 11.884 1.00 35.97 89 PHE A O 1
ATOM 723 N N . GLU A 1 90 ? 14.187 -7.268 10.129 1.00 31.02 90 GLU A N 1
ATOM 724 C CA . GLU A 1 90 ? 14.012 -5.817 10.226 1.00 31.02 90 GLU A CA 1
ATOM 725 C C . GLU A 1 90 ? 13.320 -5.320 8.965 1.00 31.02 90 GLU A C 1
ATOM 727 O O . GLU A 1 90 ? 13.923 -4.685 8.116 1.00 31.02 90 GLU A O 1
ATOM 732 N N . PHE A 1 91 ? 12.030 -5.603 8.857 1.00 35.78 91 PHE A N 1
ATOM 733 C CA . PHE A 1 91 ? 11.072 -4.613 8.363 1.00 35.78 91 PHE A CA 1
ATOM 734 C C . PHE A 1 91 ? 9.761 -4.760 9.155 1.00 35.78 91 PHE A C 1
ATOM 736 O O . PHE A 1 91 ? 8.664 -4.679 8.622 1.00 35.78 91 PHE A O 1
ATOM 743 N N . PHE A 1 92 ? 9.868 -4.949 10.478 1.00 36.66 92 PHE A N 1
ATOM 744 C CA . PHE A 1 92 ? 8.756 -4.711 11.403 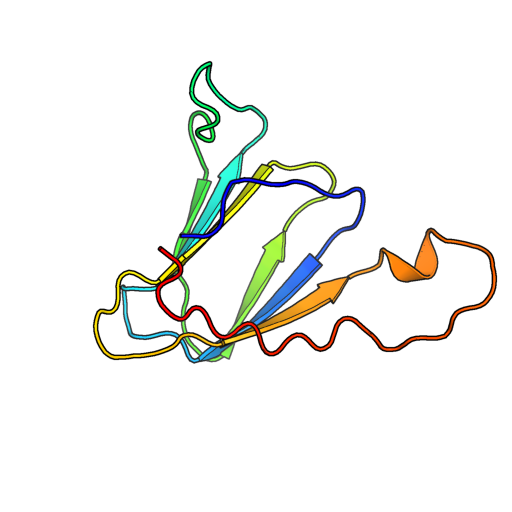1.00 36.66 92 PHE A CA 1
ATOM 745 C C . PHE A 1 92 ? 8.586 -3.203 11.591 1.00 36.66 92 PHE A C 1
ATOM 747 O O . PHE A 1 92 ? 8.869 -2.655 12.654 1.00 36.66 92 PHE A O 1
ATOM 754 N N . PHE A 1 93 ? 8.132 -2.509 10.553 1.00 42.00 93 PHE A N 1
ATOM 755 C CA . PHE A 1 93 ? 7.475 -1.235 10.781 1.00 42.00 93 PHE A CA 1
ATOM 756 C C . PHE A 1 93 ? 6.007 -1.546 11.017 1.00 42.00 93 PHE A C 1
ATOM 758 O O . PHE A 1 93 ? 5.270 -1.855 10.086 1.00 42.00 93 PHE A O 1
ATOM 765 N N . LEU A 1 94 ? 5.579 -1.446 12.277 1.00 42.69 94 LEU A N 1
ATOM 766 C CA . LEU A 1 94 ? 4.195 -1.093 12.554 1.00 42.69 94 LEU A CA 1
ATOM 767 C C . LEU A 1 94 ? 4.029 0.295 11.915 1.00 42.69 94 LEU A C 1
ATOM 769 O O . LEU A 1 94 ? 4.430 1.303 12.500 1.00 42.69 94 LEU A O 1
ATOM 773 N N . PHE A 1 95 ? 3.589 0.343 10.655 1.00 49.28 95 PHE A N 1
ATOM 774 C CA . PHE A 1 95 ? 3.443 1.602 9.936 1.00 49.28 95 PHE A CA 1
ATOM 775 C C . PHE A 1 95 ? 2.282 2.342 10.583 1.00 49.28 95 PHE A C 1
ATOM 777 O O . PHE A 1 95 ? 1.122 2.071 10.293 1.00 49.28 95 PHE A O 1
ATOM 784 N N . ASN A 1 96 ? 2.607 3.249 11.498 1.00 48.91 96 ASN A N 1
ATOM 785 C CA . ASN A 1 96 ? 1.669 4.230 11.997 1.00 48.91 96 ASN A CA 1
ATOM 786 C C . ASN A 1 96 ? 1.505 5.273 10.890 1.00 48.91 96 ASN A C 1
ATOM 788 O O . ASN A 1 96 ? 2.361 6.144 10.723 1.00 48.91 96 ASN A O 1
ATOM 792 N N . LEU A 1 97 ? 0.430 5.184 10.104 1.00 52.53 97 LEU A N 1
ATOM 793 C CA . LEU A 1 97 ? 0.044 6.289 9.225 1.00 52.53 97 LEU A CA 1
ATOM 794 C C . LEU A 1 97 ? -0.566 7.414 10.079 1.00 52.53 97 LEU A C 1
ATOM 796 O O . LEU A 1 97 ? -1.760 7.699 9.984 1.00 52.53 97 LEU A O 1
ATOM 800 N N . LYS A 1 98 ? 0.260 8.065 10.908 1.00 47.09 98 LYS A N 1
ATOM 801 C CA . LYS A 1 98 ? -0.026 9.419 11.383 1.00 47.09 98 LYS A CA 1
ATOM 802 C C . LYS A 1 98 ? 0.159 10.375 10.226 1.00 47.09 98 LYS A C 1
ATOM 804 O O . LYS A 1 98 ? 1.070 10.203 9.415 1.00 47.09 98 LYS A O 1
ATOM 809 N N . MET A 1 99 ? -0.708 11.381 10.154 1.00 34.91 99 MET A N 1
ATOM 810 C CA . MET A 1 99 ? -0.573 12.523 9.253 1.00 34.91 99 MET A CA 1
ATOM 811 C C . MET A 1 99 ? 0.890 12.997 9.180 1.00 34.91 99 MET A C 1
ATOM 813 O O . MET A 1 99 ? 1.374 13.700 10.061 1.00 34.91 99 MET A O 1
ATOM 817 N N . MET A 1 100 ? 1.607 12.605 8.128 1.00 30.38 100 MET A N 1
ATOM 818 C CA . MET A 1 100 ? 2.854 13.263 7.744 1.00 30.38 100 MET A CA 1
ATOM 819 C C . MET A 1 100 ? 2.475 14.479 6.906 1.00 30.38 100 MET A C 1
ATOM 821 O O . MET A 1 100 ? 1.885 14.311 5.834 1.00 30.38 100 MET A O 1
ATOM 825 N N . PHE A 1 101 ? 2.767 15.669 7.427 1.00 33.25 101 PHE A N 1
ATOM 826 C CA . PHE A 1 101 ? 2.918 16.886 6.633 1.00 33.25 101 PHE A CA 1
ATOM 827 C C . PHE A 1 101 ? 4.048 16.712 5.609 1.00 33.25 101 PHE A C 1
ATOM 829 O O . PHE A 1 101 ? 4.991 15.938 5.900 1.00 33.25 101 PHE A O 1
#

Radius of gyration: 14.04 Å; chains: 1; bounding box: 38×30×29 Å

Foldseek 3Di:
DWAWDADQKKKKKFWQDADPPFKWKWKAQDADPVRHHPPTDIGDDDHRDIDMHDGGITMDIGGRDPPDWTFMAIDICPVVVPPDDDPPPPPPDRPGPDDDD

Sequence (101 aa):
MQKPHRHNAVALDLVIFAPKGKCYTLIGEDLDENGIIQSPIRFDWKSDAAFTTPLDMWHSHRNESENDDAWILPIQDAGLSLHELKFLFEFFFLFNLKMMF